Protein AF-A0A2E2MLR8-F1 (afdb_monomer_lite)

Structure (mmCIF, N/CA/C/O backbone):
data_AF-A0A2E2MLR8-F1
#
_entry.id   AF-A0A2E2MLR8-F1
#
loop_
_atom_site.group_PDB
_atom_site.id
_atom_site.type_symbol
_atom_site.label_atom_id
_atom_site.label_alt_id
_atom_site.label_comp_id
_atom_site.label_asym_id
_atom_site.label_entity_id
_atom_site.label_seq_id
_atom_site.pdbx_PDB_ins_code
_atom_site.Cartn_x
_atom_site.Cartn_y
_atom_site.Cartn_z
_atom_site.occupancy
_atom_site.B_iso_or_equiv
_atom_site.auth_seq_id
_atom_site.auth_comp_id
_atom_site.auth_asym_id
_atom_site.auth_atom_id
_atom_site.pdbx_PDB_model_num
ATOM 1 N N . MET A 1 1 ? -44.416 7.244 -8.996 1.00 44.06 1 MET A N 1
ATOM 2 C CA . MET A 1 1 ? -44.043 8.231 -10.038 1.00 44.06 1 MET A CA 1
ATOM 3 C C . MET A 1 1 ? -42.727 8.848 -9.575 1.00 44.06 1 MET A C 1
ATOM 5 O O . MET A 1 1 ? -42.724 9.352 -8.469 1.00 44.06 1 MET A O 1
ATOM 9 N N . THR A 1 2 ? -41.561 8.706 -10.206 1.00 45.75 2 THR A N 1
ATOM 10 C CA . THR A 1 2 ? -41.207 8.781 -11.632 1.00 45.75 2 THR A CA 1
ATOM 11 C C . THR A 1 2 ? -40.044 7.827 -11.972 1.00 45.75 2 THR A C 1
ATOM 13 O O . THR A 1 2 ? -38.975 7.846 -11.369 1.00 45.75 2 THR A O 1
ATOM 16 N N . THR A 1 3 ? -40.255 6.967 -12.966 1.00 54.16 3 THR A N 1
ATOM 17 C CA . THR A 1 3 ? -39.288 6.004 -13.515 1.00 54.16 3 THR A CA 1
ATOM 18 C C . THR A 1 3 ? -38.750 6.517 -14.853 1.00 54.16 3 THR A C 1
ATOM 20 O O . THR A 1 3 ? -39.202 6.069 -15.901 1.00 54.16 3 THR A O 1
ATOM 23 N N . ALA A 1 4 ? -37.810 7.468 -14.836 1.00 53.72 4 ALA A N 1
ATOM 24 C CA . ALA A 1 4 ? -37.282 8.068 -16.074 1.00 53.72 4 ALA A CA 1
ATOM 25 C C . ALA A 1 4 ? -35.773 8.412 -16.045 1.00 53.72 4 ALA A C 1
ATOM 27 O O . ALA A 1 4 ? -35.334 9.302 -16.759 1.00 53.72 4 ALA A O 1
ATOM 28 N N . GLY A 1 5 ? -34.959 7.713 -15.237 1.00 55.19 5 GLY A N 1
ATOM 29 C CA . GLY A 1 5 ? -33.505 7.970 -15.124 1.00 55.19 5 GLY A CA 1
ATOM 30 C C . GLY A 1 5 ? -32.570 6.816 -15.526 1.00 55.19 5 GLY A C 1
ATOM 31 O O . GLY A 1 5 ? -31.359 6.929 -15.384 1.00 55.19 5 GLY A O 1
ATOM 32 N N . ARG A 1 6 ? -33.099 5.675 -15.991 1.00 61.00 6 ARG A N 1
ATOM 33 C CA . ARG A 1 6 ? -32.316 4.442 -16.240 1.00 61.00 6 ARG A CA 1
ATOM 34 C C . ARG A 1 6 ? -31.630 4.291 -17.618 1.00 61.00 6 ARG A C 1
ATOM 36 O O . ARG A 1 6 ? -30.642 3.561 -17.661 1.00 61.00 6 ARG A O 1
ATOM 43 N N . PRO A 1 7 ? -32.097 4.886 -18.738 1.00 60.47 7 PRO A N 1
ATOM 44 C CA . PRO A 1 7 ? -31.490 4.612 -20.046 1.00 60.47 7 PRO A CA 1
ATOM 45 C C . PRO A 1 7 ? -30.215 5.429 -20.299 1.00 60.47 7 PRO A C 1
ATOM 47 O O . PRO A 1 7 ? -29.250 4.891 -20.834 1.00 60.47 7 PRO A O 1
ATOM 50 N N . VAL A 1 8 ? -30.174 6.691 -19.853 1.00 66.69 8 VAL A N 1
ATOM 51 C CA . VAL A 1 8 ? -29.030 7.600 -20.064 1.00 66.69 8 VAL A CA 1
ATOM 52 C C . VAL A 1 8 ? -27.782 7.110 -19.327 1.00 66.69 8 VAL A C 1
ATOM 54 O O . VAL A 1 8 ? -26.695 7.099 -19.896 1.00 66.69 8 VAL A O 1
ATOM 57 N N . THR A 1 9 ? -27.933 6.625 -18.090 1.00 76.44 9 THR A N 1
ATOM 58 C CA . THR A 1 9 ? -26.813 6.080 -17.305 1.00 76.44 9 THR A CA 1
ATOM 59 C C . THR A 1 9 ? -26.251 4.801 -17.917 1.00 76.44 9 THR A C 1
ATOM 61 O O . THR A 1 9 ? -25.038 4.651 -17.994 1.00 76.44 9 THR A O 1
ATOM 64 N N . ARG A 1 10 ? -27.113 3.912 -18.431 1.00 77.88 10 ARG A N 1
ATOM 65 C CA . ARG A 1 10 ? -26.684 2.694 -19.134 1.00 77.88 10 ARG A CA 1
ATOM 66 C C . ARG A 1 10 ? -25.955 3.000 -20.437 1.00 77.88 10 ARG A C 1
ATOM 68 O O . ARG A 1 10 ? -24.922 2.393 -20.690 1.00 77.88 10 ARG A O 1
ATOM 75 N N . PHE A 1 11 ? -26.465 3.931 -21.242 1.00 85.50 11 PHE A N 1
ATOM 76 C CA . PHE A 1 11 ? -25.799 4.355 -22.473 1.00 85.50 11 PHE A CA 1
ATOM 77 C C . PHE A 1 11 ? -24.406 4.930 -22.186 1.00 85.50 11 PHE A C 1
ATOM 79 O O . PHE A 1 11 ? -23.432 4.533 -22.818 1.00 85.50 11 PHE A O 1
ATOM 86 N N . LEU A 1 12 ? -24.299 5.792 -21.172 1.00 86.56 12 LEU A N 1
ATOM 87 C CA . LEU A 1 12 ? -23.031 6.382 -20.762 1.00 86.56 12 LEU A CA 1
ATOM 88 C C . LEU A 1 12 ? -22.033 5.326 -20.248 1.00 86.56 12 LEU A C 1
ATOM 90 O O . LEU A 1 12 ? -20.855 5.386 -20.587 1.00 86.56 12 LEU A O 1
ATOM 94 N N . SER A 1 13 ? -22.493 4.318 -19.494 1.00 84.81 13 SER A N 1
ATOM 95 C CA . SER A 1 13 ? -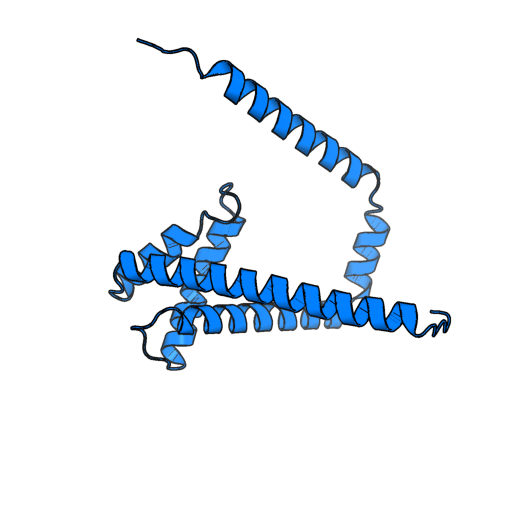21.649 3.185 -19.086 1.00 84.81 13 SER A CA 1
ATOM 96 C C . SER A 1 13 ? -21.096 2.414 -20.285 1.00 84.81 13 SER A C 1
ATOM 98 O O . SER A 1 13 ? -19.900 2.142 -20.329 1.00 84.81 13 SER A O 1
ATOM 100 N N . TRP A 1 14 ? -21.938 2.090 -21.270 1.00 91.75 14 TRP A N 1
ATOM 101 C CA . TRP A 1 14 ? -21.490 1.398 -22.481 1.00 91.75 14 TRP A CA 1
ATOM 102 C C . TRP A 1 14 ? -20.537 2.249 -23.321 1.00 91.75 14 TRP A C 1
ATOM 104 O O . TRP A 1 14 ? -19.571 1.709 -23.853 1.00 91.75 14 TRP A O 1
ATOM 114 N N . LEU A 1 15 ? -20.753 3.566 -23.385 1.00 93.19 15 LEU A N 1
ATOM 115 C CA . LEU A 1 15 ? -19.833 4.494 -24.039 1.00 93.19 15 LEU A CA 1
ATOM 116 C C . LEU A 1 15 ? -18.458 4.500 -23.357 1.00 93.19 15 LEU A C 1
ATOM 118 O O . LEU A 1 15 ? -17.451 4.370 -24.045 1.00 93.19 15 LEU A O 1
ATOM 122 N N . TYR A 1 16 ? -18.397 4.606 -22.025 1.00 90.06 16 TYR A N 1
ATOM 123 C CA . TYR A 1 16 ? -17.126 4.578 -21.290 1.00 90.06 16 TYR A CA 1
ATOM 124 C C . TYR A 1 16 ? -16.405 3.237 -21.407 1.00 90.06 16 TYR A C 1
ATOM 126 O O . TYR A 1 16 ? -15.186 3.218 -21.554 1.00 90.06 16 TYR A O 1
ATOM 134 N N . ILE A 1 17 ? -17.140 2.123 -21.376 1.00 91.88 17 ILE A N 1
ATOM 135 C CA . ILE A 1 17 ? -16.561 0.796 -21.610 1.00 91.88 17 ILE A CA 1
ATOM 136 C C . ILE A 1 17 ? -16.007 0.716 -23.035 1.00 91.88 17 ILE A C 1
ATOM 138 O O . ILE A 1 17 ? -14.866 0.306 -23.214 1.00 91.88 17 ILE A O 1
ATOM 142 N N . GLY A 1 18 ? -16.776 1.153 -24.037 1.00 94.81 18 GLY A N 1
ATOM 143 C CA . GLY A 1 18 ? -16.338 1.177 -25.432 1.00 94.81 18 GLY A CA 1
ATOM 144 C C . GLY A 1 18 ? -15.094 2.040 -25.636 1.00 94.81 18 GLY A C 1
ATOM 145 O O . GLY A 1 18 ? -14.142 1.594 -26.268 1.00 94.81 18 GLY A O 1
ATOM 146 N N . LEU A 1 19 ? -15.060 3.233 -25.035 1.00 95.25 19 LEU A N 1
ATOM 147 C CA . LEU A 1 19 ? -13.895 4.116 -25.050 1.00 95.25 19 LEU A CA 1
ATOM 148 C C . LEU A 1 19 ? -12.684 3.461 -24.375 1.00 95.25 19 LEU A C 1
ATOM 150 O O . LEU A 1 19 ? -11.589 3.501 -24.925 1.00 95.25 19 LEU A O 1
ATOM 154 N N . GLY A 1 20 ? -12.875 2.830 -23.215 1.00 92.56 20 GLY A N 1
ATOM 155 C CA . GLY A 1 20 ? -11.813 2.122 -22.502 1.00 92.56 20 GLY A CA 1
ATOM 156 C C . GLY A 1 20 ? -11.239 0.960 -23.313 1.00 92.56 20 GLY A C 1
ATOM 157 O O . GLY A 1 20 ? -10.024 0.823 -23.405 1.00 92.56 20 GLY A O 1
ATOM 158 N N . VAL A 1 21 ? -12.096 0.163 -23.956 1.00 95.94 21 VAL A N 1
ATOM 159 C CA . VAL A 1 21 ? -11.673 -0.936 -24.838 1.00 95.94 21 VAL A CA 1
ATOM 160 C C . VAL A 1 21 ? -10.952 -0.402 -26.075 1.00 95.94 21 VAL A C 1
ATOM 162 O O . VAL A 1 21 ? -9.919 -0.950 -26.444 1.00 95.94 21 VAL A O 1
ATOM 165 N N . ALA A 1 22 ? -11.446 0.675 -26.690 1.00 96.12 22 ALA A N 1
ATOM 166 C CA . ALA A 1 22 ? -10.803 1.292 -27.849 1.00 96.12 22 ALA A CA 1
ATOM 167 C C . ALA A 1 22 ? -9.412 1.846 -27.505 1.00 96.12 22 ALA A C 1
ATOM 169 O O . ALA A 1 22 ? -8.456 1.587 -28.230 1.00 96.12 22 ALA A O 1
ATOM 170 N N . LEU A 1 23 ? -9.283 2.551 -26.375 1.00 95.06 23 LEU A N 1
ATOM 171 C CA . LEU A 1 23 ? -7.994 3.036 -25.878 1.00 95.06 23 LEU A CA 1
ATOM 172 C C . LEU A 1 23 ? -7.043 1.880 -25.558 1.00 95.06 23 LEU A C 1
ATOM 174 O O . LEU A 1 23 ? -5.881 1.927 -25.947 1.00 95.06 23 LEU A O 1
ATOM 178 N N . LEU A 1 24 ? -7.529 0.829 -24.892 1.00 93.62 24 LEU A N 1
ATOM 179 C CA . LEU A 1 24 ? -6.720 -0.349 -24.583 1.00 93.62 24 LEU A CA 1
ATOM 180 C C . LEU A 1 24 ? -6.226 -1.042 -25.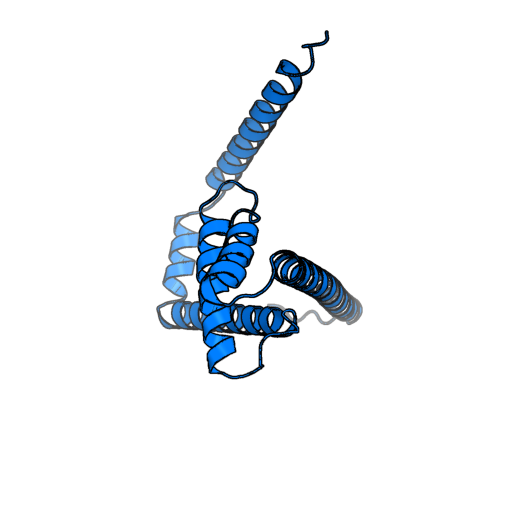859 1.00 93.62 24 LEU A C 1
ATOM 182 O O . LEU A 1 24 ? -5.048 -1.369 -25.947 1.00 93.62 24 LEU A O 1
ATOM 186 N N . ALA A 1 25 ? -7.102 -1.232 -26.849 1.00 95.50 25 ALA A N 1
ATOM 187 C CA . ALA A 1 25 ? -6.744 -1.826 -28.134 1.00 95.50 25 ALA A CA 1
ATOM 188 C C . ALA A 1 25 ? -5.715 -0.976 -28.888 1.00 95.50 25 ALA A C 1
ATOM 190 O O . ALA A 1 25 ? -4.786 -1.526 -29.471 1.00 95.50 25 ALA A O 1
ATOM 191 N N . TRP A 1 26 ? -5.852 0.352 -28.836 1.00 96.19 26 TRP A N 1
ATOM 192 C CA . TRP A 1 26 ? -4.888 1.264 -29.440 1.00 96.19 26 TRP A CA 1
ATOM 193 C C . TRP A 1 26 ? -3.509 1.165 -28.778 1.00 96.19 26 TRP A C 1
ATOM 195 O O . TRP A 1 26 ? -2.522 0.989 -29.482 1.00 96.19 26 TRP A O 1
ATOM 205 N N . VAL A 1 27 ? -3.433 1.185 -27.442 1.00 93.31 27 VAL A N 1
ATOM 206 C CA . VAL A 1 27 ? -2.154 1.017 -26.728 1.00 93.31 27 VAL A CA 1
ATOM 207 C C . VAL A 1 27 ? -1.536 -0.348 -27.030 1.00 93.31 27 VAL A C 1
ATOM 209 O O . VAL A 1 27 ? -0.352 -0.429 -27.322 1.00 93.31 27 VAL A O 1
ATOM 212 N N . VAL A 1 28 ? -2.332 -1.419 -27.000 1.00 93.25 28 VAL A N 1
ATOM 213 C CA . VAL A 1 28 ? -1.865 -2.782 -27.301 1.00 93.25 28 VAL A CA 1
ATOM 214 C C . VAL A 1 28 ? -1.326 -2.899 -28.726 1.00 93.25 28 VAL A C 1
ATOM 216 O O . VAL A 1 28 ? -0.353 -3.612 -28.933 1.00 93.25 28 VAL A O 1
ATOM 219 N N . ALA A 1 29 ? -1.922 -2.204 -29.696 1.00 93.38 29 ALA A N 1
ATOM 220 C CA . ALA A 1 29 ? -1.451 -2.218 -31.078 1.00 93.38 29 ALA A CA 1
ATOM 221 C C . ALA A 1 29 ? -0.099 -1.505 -31.271 1.00 93.38 29 ALA A C 1
ATOM 223 O O . ALA A 1 29 ? 0.622 -1.841 -32.205 1.00 93.38 29 ALA A O 1
ATOM 224 N N . GLU A 1 30 ? 0.240 -0.550 -30.400 1.00 93.25 30 GLU A N 1
ATOM 225 C CA . GLU A 1 30 ? 1.495 0.212 -30.462 1.00 93.25 30 GLU A CA 1
ATOM 226 C C . GLU A 1 30 ? 2.643 -0.466 -29.689 1.00 93.25 30 GLU A C 1
ATOM 228 O O . GLU A 1 30 ? 3.817 -0.175 -29.910 1.00 93.25 30 GLU A O 1
ATOM 233 N N . VAL A 1 31 ? 2.321 -1.363 -28.751 1.00 92.25 31 VAL A N 1
ATOM 234 C CA . VAL A 1 31 ? 3.317 -2.019 -27.897 1.00 92.25 31 VAL A CA 1
ATOM 235 C C . VAL A 1 31 ? 4.032 -3.136 -28.658 1.00 92.25 31 VAL A C 1
ATOM 237 O O . VAL A 1 31 ? 3.421 -4.113 -29.086 1.00 92.25 31 VAL A O 1
ATOM 240 N N . ASP A 1 32 ? 5.359 -3.036 -28.731 1.00 93.38 32 ASP A N 1
ATOM 241 C CA . ASP A 1 32 ? 6.222 -4.142 -29.142 1.00 93.38 32 ASP A CA 1
ATOM 242 C C . ASP A 1 32 ? 6.325 -5.173 -28.003 1.00 93.38 32 ASP A C 1
ATOM 244 O O . ASP A 1 32 ? 7.067 -5.010 -27.025 1.00 93.38 32 ASP A O 1
ATOM 248 N N . PHE A 1 33 ? 5.532 -6.238 -28.117 1.00 91.56 33 PHE A N 1
ATOM 249 C CA . PHE A 1 33 ? 5.506 -7.324 -27.140 1.00 91.56 33 PHE A CA 1
ATOM 250 C C . PHE A 1 33 ? 6.807 -8.124 -27.098 1.00 91.56 33 PHE A C 1
ATOM 252 O O . PHE A 1 33 ? 7.159 -8.629 -26.028 1.00 91.56 33 PHE A O 1
ATOM 259 N N . ASP A 1 34 ? 7.529 -8.221 -28.214 1.00 93.44 34 ASP A N 1
ATOM 260 C CA . ASP A 1 34 ? 8.782 -8.965 -28.284 1.00 93.44 34 ASP A CA 1
ATOM 261 C C . ASP A 1 34 ? 9.873 -8.217 -27.516 1.00 93.44 34 ASP A C 1
ATOM 263 O O . ASP A 1 34 ? 10.560 -8.804 -26.675 1.00 93.44 34 ASP A O 1
ATOM 267 N N . ALA A 1 35 ? 9.968 -6.899 -27.710 1.00 93.25 35 ALA A N 1
ATOM 268 C CA . ALA A 1 35 ? 10.863 -6.043 -26.939 1.00 93.25 35 ALA A CA 1
ATOM 269 C C . ALA A 1 35 ? 10.512 -6.043 -25.440 1.00 93.25 35 ALA A C 1
ATOM 271 O O . ALA A 1 35 ? 11.403 -6.144 -24.591 1.00 93.25 35 ALA A O 1
ATOM 272 N N . ALA A 1 36 ? 9.221 -5.980 -25.094 1.00 90.56 36 ALA A N 1
ATOM 273 C CA . ALA A 1 36 ? 8.770 -6.024 -23.704 1.00 90.56 36 ALA A CA 1
ATOM 274 C C . ALA A 1 36 ? 9.120 -7.359 -23.024 1.00 90.56 36 ALA A C 1
ATOM 276 O O . ALA A 1 36 ? 9.644 -7.376 -21.907 1.00 90.56 36 ALA A O 1
ATOM 277 N N . LEU A 1 37 ? 8.875 -8.485 -23.702 1.00 91.38 37 LEU A N 1
ATOM 278 C CA . LEU A 1 37 ? 9.213 -9.809 -23.188 1.00 91.38 37 LEU A CA 1
ATOM 279 C C . LEU A 1 37 ? 10.730 -9.982 -23.062 1.00 91.38 37 LEU A C 1
ATOM 281 O O . LEU A 1 37 ? 11.202 -10.472 -22.035 1.00 91.38 37 LEU A O 1
ATOM 285 N N . ALA A 1 38 ? 11.497 -9.534 -24.057 1.00 93.44 38 ALA A N 1
ATOM 286 C CA . ALA A 1 38 ? 12.954 -9.555 -24.011 1.00 93.44 38 ALA A CA 1
ATOM 287 C C . ALA A 1 38 ? 13.500 -8.732 -22.834 1.00 93.44 38 ALA A C 1
ATOM 289 O O . ALA A 1 38 ? 14.425 -9.184 -22.163 1.00 93.44 38 ALA A O 1
ATOM 290 N N . ALA A 1 39 ? 12.905 -7.576 -22.520 1.00 90.06 39 ALA A N 1
ATOM 291 C CA . ALA A 1 39 ? 13.286 -6.770 -21.360 1.00 90.06 39 ALA A CA 1
ATOM 292 C C . ALA A 1 39 ? 13.003 -7.487 -20.026 1.00 90.06 39 ALA A C 1
ATOM 294 O O . ALA A 1 39 ? 13.859 -7.504 -19.137 1.00 90.06 39 ALA A O 1
ATOM 295 N N . VAL A 1 40 ? 11.836 -8.131 -19.895 1.00 88.19 40 VAL A N 1
ATOM 296 C CA . VAL A 1 40 ? 11.478 -8.914 -18.697 1.00 88.19 40 VAL A CA 1
ATOM 297 C C . VAL A 1 40 ? 12.413 -10.111 -18.520 1.00 88.19 40 VAL A C 1
ATOM 299 O O . VAL A 1 40 ? 12.892 -10.364 -17.416 1.00 88.19 40 VAL A O 1
ATOM 302 N N . LEU A 1 41 ? 12.708 -10.838 -19.597 1.00 90.50 41 LEU A N 1
ATOM 303 C CA . LEU A 1 41 ? 13.636 -11.969 -19.557 1.00 90.50 41 LEU A CA 1
ATOM 304 C C . LEU A 1 41 ? 15.085 -11.509 -19.333 1.00 90.50 41 LEU A C 1
ATOM 306 O O . LEU A 1 41 ? 15.841 -12.189 -18.640 1.00 90.50 41 LEU A O 1
ATOM 310 N N . GLY A 1 42 ? 15.454 -10.335 -19.853 1.00 92.81 42 GLY A N 1
ATOM 311 C CA . GLY A 1 42 ? 16.771 -9.717 -19.706 1.00 92.81 42 GLY A CA 1
ATOM 312 C C . GLY A 1 42 ? 17.105 -9.288 -18.274 1.00 92.81 42 GLY A C 1
ATOM 313 O O . GLY A 1 42 ? 18.271 -9.325 -17.891 1.00 92.81 42 GLY A O 1
ATOM 314 N N . MET A 1 43 ? 16.102 -8.971 -17.443 1.00 89.94 43 MET A N 1
ATOM 315 C CA . MET A 1 43 ? 16.293 -8.778 -15.993 1.00 89.94 43 MET A CA 1
ATOM 316 C C . MET A 1 43 ? 16.840 -10.033 -15.292 1.00 89.94 43 MET A C 1
ATOM 318 O O . MET A 1 43 ? 17.466 -9.937 -14.230 1.00 89.94 43 MET A O 1
ATOM 322 N N . GLY A 1 44 ? 16.580 -11.212 -15.865 1.00 92.50 44 GLY A N 1
ATOM 323 C CA . GLY A 1 44 ? 16.940 -12.500 -15.298 1.00 92.50 44 GLY A CA 1
ATOM 324 C C . GLY A 1 44 ? 16.280 -12.780 -13.943 1.00 92.50 44 GLY A C 1
ATOM 325 O O . GLY A 1 44 ? 15.483 -12.010 -13.403 1.00 92.50 44 GLY A O 1
ATOM 326 N N . TRP A 1 45 ? 16.652 -13.914 -13.351 1.00 92.25 45 TRP A N 1
ATOM 327 C CA . TRP A 1 45 ? 16.158 -14.324 -12.032 1.00 92.25 45 TRP A CA 1
ATOM 328 C C . TRP A 1 45 ? 16.497 -13.304 -10.931 1.00 92.25 45 TRP A C 1
ATOM 330 O O . TRP A 1 45 ? 15.681 -13.066 -10.045 1.00 92.25 45 TRP A O 1
ATOM 340 N N . GLN A 1 46 ? 17.677 -12.677 -10.990 1.00 94.31 46 GLN A N 1
ATOM 341 C CA . GLN A 1 46 ? 18.125 -11.728 -9.967 1.00 94.31 46 GLN A CA 1
ATOM 342 C C . GLN A 1 46 ? 17.288 -10.446 -9.965 1.00 94.31 46 GLN A C 1
ATOM 344 O O . GLN A 1 46 ? 16.876 -10.001 -8.894 1.00 94.31 46 GLN A O 1
ATOM 349 N N . GLY A 1 47 ? 16.996 -9.879 -11.142 1.00 92.94 47 GLY A N 1
ATOM 350 C CA . GLY A 1 47 ? 16.128 -8.708 -11.259 1.00 92.94 47 GLY A CA 1
ATOM 351 C C . GLY A 1 47 ? 14.705 -9.011 -10.793 1.00 92.94 47 GLY A C 1
ATOM 352 O O . GLY A 1 47 ? 14.136 -8.241 -10.019 1.00 92.94 47 GLY A O 1
ATOM 353 N N . LEU A 1 48 ? 14.169 -10.180 -11.162 1.00 91.94 48 LEU A N 1
ATOM 354 C CA . LEU A 1 48 ? 12.853 -10.624 -10.699 1.00 91.94 48 LEU A CA 1
ATOM 355 C C . LEU A 1 48 ? 12.808 -10.808 -9.173 1.00 91.94 48 LEU A C 1
ATOM 357 O O . LEU A 1 48 ? 11.877 -10.337 -8.520 1.00 91.94 48 LEU A O 1
ATOM 361 N N . ALA A 1 49 ? 13.824 -11.451 -8.589 1.00 94.56 49 ALA A N 1
ATOM 362 C CA . ALA A 1 49 ? 13.929 -11.647 -7.146 1.00 94.56 49 ALA A CA 1
ATOM 363 C C . ALA A 1 49 ? 14.059 -10.313 -6.394 1.00 94.56 49 ALA A C 1
ATOM 365 O O . ALA A 1 49 ? 13.416 -10.130 -5.361 1.00 94.56 49 ALA A O 1
ATOM 366 N N . ALA A 1 50 ? 14.839 -9.366 -6.923 1.00 95.31 50 ALA A N 1
ATOM 367 C CA . ALA A 1 50 ? 14.981 -8.031 -6.351 1.00 95.31 50 ALA A CA 1
ATOM 368 C C . ALA A 1 50 ? 13.661 -7.248 -6.400 1.00 95.31 50 ALA A C 1
ATOM 370 O O . ALA A 1 50 ? 13.238 -6.702 -5.382 1.00 95.31 50 ALA A O 1
ATOM 371 N N . ALA A 1 51 ? 12.970 -7.244 -7.545 1.00 93.75 51 ALA A N 1
ATOM 372 C CA . ALA A 1 51 ? 11.666 -6.600 -7.690 1.00 93.75 51 ALA A CA 1
ATOM 373 C C . ALA A 1 51 ? 10.633 -7.201 -6.725 1.00 93.75 51 ALA A C 1
ATOM 375 O O . ALA A 1 51 ? 9.932 -6.469 -6.024 1.00 93.75 51 ALA A O 1
ATOM 376 N N . PHE A 1 52 ? 10.592 -8.533 -6.627 1.00 94.56 52 PHE A N 1
ATOM 377 C CA . PHE A 1 52 ? 9.731 -9.233 -5.680 1.00 94.56 52 PHE A CA 1
ATOM 378 C C . PHE A 1 52 ? 10.057 -8.863 -4.229 1.00 94.56 52 PHE A C 1
ATOM 380 O O . PHE A 1 52 ? 9.149 -8.556 -3.459 1.00 94.56 52 PHE A O 1
ATOM 387 N N . ALA A 1 53 ? 11.338 -8.841 -3.852 1.00 96.06 53 ALA A N 1
ATOM 388 C CA . ALA A 1 53 ? 11.767 -8.485 -2.504 1.00 96.06 53 ALA A CA 1
ATOM 389 C C . ALA A 1 53 ? 11.397 -7.038 -2.143 1.00 96.06 53 ALA A C 1
ATOM 391 O O . ALA A 1 53 ? 10.878 -6.798 -1.054 1.00 96.06 53 ALA A O 1
ATOM 392 N N . ILE A 1 54 ? 11.603 -6.088 -3.062 1.00 96.44 54 ILE A N 1
ATOM 393 C CA . ILE A 1 54 ? 11.219 -4.682 -2.878 1.00 96.44 54 ILE A CA 1
ATOM 394 C C . ILE A 1 54 ? 9.704 -4.565 -2.708 1.00 96.44 54 ILE A C 1
ATOM 396 O O . ILE A 1 54 ? 9.243 -3.907 -1.776 1.00 96.44 54 ILE A O 1
ATOM 400 N N . TYR A 1 55 ? 8.925 -5.233 -3.563 1.00 94.44 55 TYR A N 1
ATOM 401 C CA . TYR A 1 55 ? 7.467 -5.201 -3.481 1.00 94.44 55 TYR A CA 1
ATOM 402 C C . TYR A 1 55 ? 6.958 -5.823 -2.176 1.00 94.44 55 TYR A C 1
ATOM 404 O O . TYR A 1 55 ? 6.099 -5.253 -1.505 1.00 94.44 55 TYR A O 1
ATOM 412 N N . LEU A 1 56 ? 7.528 -6.960 -1.768 1.00 94.12 56 LEU A N 1
ATOM 413 C CA . LEU A 1 56 ? 7.187 -7.629 -0.516 1.00 94.12 56 LEU A CA 1
ATOM 414 C C . LEU A 1 56 ? 7.525 -6.753 0.698 1.00 94.12 56 LEU A C 1
ATOM 416 O O . LEU A 1 56 ? 6.716 -6.649 1.621 1.00 94.12 56 LEU A O 1
ATOM 420 N N . ALA A 1 57 ? 8.689 -6.099 0.690 1.00 95.56 57 ALA A N 1
ATOM 421 C CA . ALA A 1 57 ? 9.098 -5.177 1.742 1.00 95.56 57 ALA A CA 1
ATOM 422 C C . ALA A 1 57 ? 8.167 -3.959 1.813 1.00 95.56 57 ALA A C 1
ATOM 424 O O . ALA A 1 57 ? 7.678 -3.633 2.894 1.00 95.56 57 ALA A O 1
ATOM 425 N N . ALA A 1 58 ? 7.862 -3.335 0.672 1.00 94.00 58 ALA A N 1
ATOM 426 C CA . ALA A 1 58 ? 6.929 -2.214 0.592 1.00 94.00 58 ALA A CA 1
ATOM 427 C C . ALA A 1 58 ? 5.539 -2.605 1.114 1.00 94.00 58 ALA A C 1
ATOM 429 O O . ALA A 1 58 ? 4.966 -1.901 1.944 1.00 94.00 58 ALA A O 1
ATOM 430 N N . PHE A 1 59 ? 5.033 -3.772 0.706 1.00 94.00 59 PHE A N 1
ATOM 431 C CA . PHE A 1 59 ? 3.758 -4.301 1.178 1.00 94.00 59 PHE A CA 1
ATOM 432 C C . PHE A 1 59 ? 3.759 -4.556 2.692 1.00 94.00 59 PHE A C 1
ATOM 434 O O . PHE A 1 59 ? 2.785 -4.263 3.389 1.00 94.00 59 PHE A O 1
ATOM 441 N N . TYR A 1 60 ? 4.852 -5.100 3.229 1.00 93.56 60 TYR A N 1
ATOM 442 C CA . TYR A 1 60 ? 4.980 -5.333 4.663 1.00 93.56 60 TYR A CA 1
ATOM 443 C C . TYR A 1 60 ? 5.013 -4.019 5.454 1.00 93.56 60 TYR A C 1
ATOM 445 O O . TYR A 1 60 ? 4.300 -3.896 6.449 1.00 93.56 60 TYR A O 1
ATOM 453 N N . ILE A 1 61 ? 5.768 -3.018 4.988 1.00 93.38 61 ILE A N 1
ATOM 454 C CA . ILE A 1 61 ? 5.813 -1.675 5.588 1.00 93.38 61 IL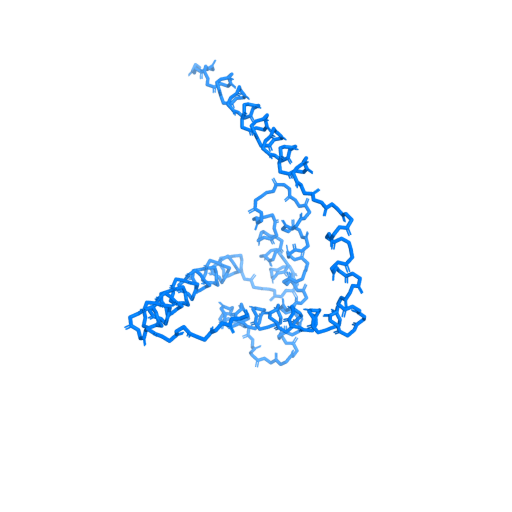E A CA 1
ATOM 455 C C . ILE A 1 61 ? 4.424 -1.035 5.578 1.00 93.38 61 ILE A C 1
ATOM 457 O O . ILE A 1 61 ? 3.970 -0.542 6.607 1.00 93.38 61 ILE A O 1
ATOM 461 N N . ASP A 1 62 ? 3.713 -1.092 4.455 1.00 92.06 62 ASP A N 1
ATOM 462 C CA . ASP A 1 62 ? 2.349 -0.573 4.349 1.00 92.06 62 ASP A CA 1
ATOM 463 C C . ASP A 1 62 ? 1.386 -1.291 5.314 1.00 92.06 62 ASP A C 1
ATOM 465 O O . ASP A 1 62 ? 0.556 -0.672 5.985 1.00 92.06 62 ASP A O 1
ATOM 469 N N . SER A 1 63 ? 1.553 -2.604 5.492 1.00 93.31 63 SER A N 1
ATOM 470 C CA . SER A 1 63 ? 0.807 -3.342 6.508 1.00 93.31 63 SER A CA 1
ATOM 471 C C . SER A 1 63 ? 1.140 -2.919 7.939 1.00 93.31 63 SER A C 1
ATOM 473 O O . SER A 1 63 ? 0.242 -2.928 8.784 1.00 93.31 63 SER A O 1
ATOM 475 N N . LEU A 1 64 ? 2.393 -2.580 8.240 1.00 93.19 64 LEU A N 1
ATOM 476 C CA . LEU A 1 64 ? 2.773 -2.047 9.549 1.00 93.19 64 LEU A CA 1
ATOM 477 C C . LEU A 1 64 ? 2.169 -0.659 9.768 1.00 93.19 64 LEU A C 1
ATOM 479 O O . LEU A 1 64 ? 1.614 -0.405 10.834 1.00 93.19 64 LEU A O 1
ATOM 483 N N . SER A 1 65 ? 2.194 0.201 8.751 1.00 92.38 65 SER A N 1
ATOM 484 C CA . SER A 1 65 ? 1.533 1.509 8.779 1.00 92.38 65 SER A CA 1
AT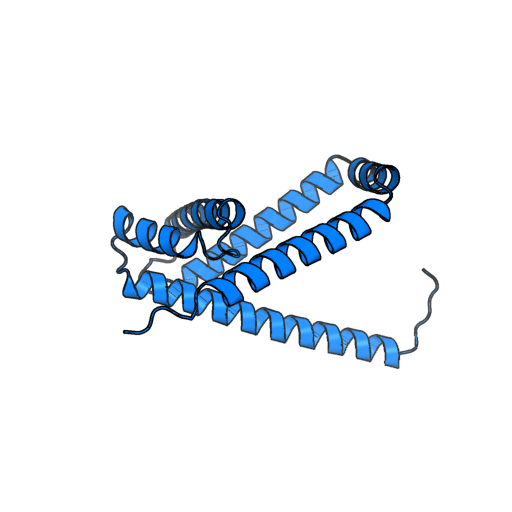OM 485 C C . SER A 1 65 ? 0.040 1.374 9.076 1.00 92.38 65 SER A C 1
ATOM 487 O O . SER A 1 65 ? -0.497 2.096 9.917 1.00 92.38 65 SER A O 1
ATOM 489 N N . TRP A 1 66 ? -0.639 0.399 8.463 1.00 93.38 66 TRP A N 1
ATOM 490 C CA . TRP A 1 66 ? -2.036 0.120 8.791 1.00 93.38 66 TRP A CA 1
ATOM 491 C C . TRP A 1 66 ? -2.213 -0.457 10.202 1.00 93.38 66 TRP A C 1
ATOM 493 O O . TRP A 1 66 ? -3.157 -0.072 10.886 1.00 93.38 66 TRP A O 1
ATOM 503 N N . HIS A 1 67 ? -1.310 -1.321 10.680 1.00 93.94 67 HIS A N 1
ATOM 504 C CA . HIS A 1 67 ? -1.348 -1.820 12.061 1.00 93.94 67 HIS A CA 1
ATOM 505 C C . HIS A 1 67 ? -1.294 -0.665 13.074 1.00 93.94 67 HIS A C 1
ATOM 507 O O . HIS A 1 67 ? -2.101 -0.636 13.999 1.00 93.94 67 HIS A O 1
ATOM 513 N N . LEU A 1 68 ? -0.429 0.328 12.846 1.00 91.44 68 LEU A N 1
ATOM 514 C CA . LEU A 1 68 ? -0.346 1.542 13.668 1.00 91.44 68 LEU A CA 1
ATOM 515 C C . LEU A 1 68 ? -1.645 2.367 13.646 1.00 91.44 68 LEU A C 1
ATOM 517 O O . LEU A 1 68 ? -1.982 3.011 14.636 1.00 91.44 68 LEU A O 1
ATOM 521 N N . ALA A 1 69 ? -2.400 2.325 12.546 1.00 90.88 69 ALA A N 1
ATOM 522 C CA . ALA A 1 69 ? -3.701 2.985 12.440 1.00 90.88 69 ALA A CA 1
ATOM 523 C C . ALA A 1 69 ? -4.820 2.264 13.224 1.00 90.88 69 ALA A C 1
ATOM 525 O O . ALA A 1 69 ? -5.888 2.843 13.437 1.00 90.88 69 ALA A O 1
ATOM 526 N N . ILE A 1 70 ? -4.612 1.013 13.660 1.00 89.31 70 ILE A N 1
ATOM 527 C CA . ILE A 1 70 ? -5.575 0.252 14.470 1.00 89.31 70 ILE A CA 1
ATOM 528 C C . ILE A 1 70 ? -5.235 0.421 15.957 1.00 89.31 70 ILE A C 1
ATOM 530 O O . ILE A 1 70 ? -4.562 -0.404 16.569 1.00 89.31 70 ILE A O 1
ATOM 534 N N . LEU A 1 71 ? -5.747 1.499 16.551 1.00 82.81 71 LEU A N 1
ATOM 535 C CA . LEU A 1 71 ? -5.327 1.994 17.868 1.00 82.81 71 LEU A CA 1
ATOM 536 C C . LEU A 1 71 ? -5.493 1.014 19.045 1.00 82.81 71 LEU A C 1
ATOM 538 O O . LEU A 1 71 ? -4.795 1.163 20.045 1.00 82.81 71 LEU A O 1
ATOM 542 N N . ARG A 1 72 ? -6.413 0.041 18.981 1.00 82.00 72 ARG A N 1
ATOM 543 C CA . ARG A 1 72 ? -6.631 -0.921 20.083 1.00 82.00 72 ARG A CA 1
ATOM 544 C C . ARG A 1 72 ? -5.893 -2.246 19.929 1.00 82.00 72 ARG A C 1
ATOM 546 O O . ARG A 1 72 ? -6.024 -3.099 20.807 1.00 82.00 72 ARG A O 1
ATOM 553 N N . LEU A 1 73 ? -5.154 -2.453 18.840 1.00 86.00 73 LEU A N 1
ATOM 554 C CA . LEU A 1 73 ? -4.345 -3.658 18.691 1.00 86.00 73 LEU A CA 1
ATOM 555 C C . LEU A 1 73 ? -2.972 -3.469 19.349 1.00 86.00 73 LEU A C 1
ATOM 557 O O . LEU A 1 73 ? -2.362 -2.410 19.208 1.00 86.00 73 LEU A O 1
ATOM 561 N N . PRO A 1 74 ? -2.459 -4.476 20.076 1.00 88.50 74 PRO A N 1
ATOM 562 C CA . PRO A 1 74 ? -1.141 -4.363 20.668 1.00 88.50 74 PRO A CA 1
ATOM 563 C C . PRO A 1 74 ? -0.064 -4.471 19.588 1.00 88.50 74 PRO A C 1
ATOM 565 O O . PRO A 1 74 ? -0.071 -5.400 18.781 1.00 88.50 74 PRO A O 1
ATOM 568 N N . LEU A 1 75 ? 0.909 -3.560 19.631 1.00 89.12 75 LEU A N 1
ATOM 569 C CA . LEU A 1 75 ? 2.017 -3.472 18.677 1.00 89.12 75 LEU A CA 1
ATOM 570 C C . LEU A 1 75 ? 3.079 -4.550 18.931 1.00 89.12 75 LEU A C 1
ATOM 572 O O . LEU A 1 75 ? 4.205 -4.268 19.330 1.00 89.12 75 LEU A O 1
ATOM 576 N N . THR A 1 76 ? 2.711 -5.813 18.724 1.00 92.62 76 THR A N 1
ATOM 577 C CA . THR A 1 76 ? 3.623 -6.957 18.841 1.00 92.62 76 THR A CA 1
ATOM 578 C C . THR A 1 76 ? 3.871 -7.607 17.480 1.00 92.62 76 THR A C 1
ATOM 580 O O . THR A 1 76 ? 3.001 -7.545 16.606 1.00 92.62 76 THR A O 1
ATOM 583 N N . PRO A 1 77 ? 5.009 -8.306 17.287 1.00 89.75 77 PRO A N 1
ATOM 584 C CA . PRO A 1 77 ? 5.302 -9.005 16.031 1.00 89.75 77 PRO A CA 1
ATOM 585 C C . PRO A 1 77 ? 4.201 -9.989 15.616 1.00 89.75 77 PRO A C 1
ATOM 587 O O . PRO A 1 77 ? 3.870 -10.111 14.437 1.00 89.75 77 PRO A O 1
ATOM 590 N N . ARG A 1 78 ? 3.571 -10.648 16.599 1.00 92.25 78 ARG A N 1
ATOM 591 C CA . ARG A 1 78 ? 2.443 -11.557 16.369 1.00 92.25 78 ARG A CA 1
ATOM 592 C C . ARG A 1 78 ? 1.246 -10.835 15.750 1.00 92.25 78 ARG A C 1
ATOM 594 O O . ARG A 1 78 ? 0.643 -11.362 14.819 1.00 92.25 78 ARG A O 1
ATOM 601 N N . TRP A 1 79 ? 0.898 -9.652 16.252 1.00 91.50 79 TRP A N 1
ATOM 602 C CA . TRP A 1 79 ? -0.210 -8.869 15.707 1.00 91.50 79 TRP A CA 1
ATOM 603 C C . TRP A 1 79 ? 0.127 -8.238 14.364 1.00 91.50 79 TRP A C 1
ATOM 605 O O . TRP A 1 79 ? -0.715 -8.281 13.474 1.00 91.50 79 TRP A O 1
ATOM 615 N N . SER A 1 80 ? 1.366 -7.784 14.160 1.00 91.62 80 SER A N 1
ATOM 616 C CA . SER A 1 80 ? 1.828 -7.339 12.840 1.00 91.62 80 SER A CA 1
ATOM 617 C C . SER A 1 80 ? 1.658 -8.433 11.784 1.00 91.62 80 SER A C 1
ATOM 619 O O . SER A 1 80 ? 1.141 -8.165 10.703 1.00 91.62 80 SER A O 1
ATOM 621 N N . TYR A 1 81 ? 1.990 -9.686 12.114 1.00 92.19 81 TYR A N 1
ATOM 622 C CA . TYR A 1 81 ? 1.768 -10.822 11.217 1.00 92.19 81 TYR A CA 1
ATOM 623 C C . TYR A 1 81 ? 0.277 -11.097 10.945 1.00 92.19 81 TYR A C 1
ATOM 625 O O . TYR A 1 81 ? -0.111 -11.367 9.808 1.00 92.19 81 TYR A O 1
ATOM 633 N N . ILE A 1 82 ? -0.585 -11.007 11.964 1.00 92.06 82 ILE A N 1
ATOM 634 C CA . ILE A 1 82 ? -2.041 -11.166 11.803 1.00 92.06 82 ILE A CA 1
ATOM 635 C C . ILE A 1 82 ? -2.615 -10.071 10.893 1.00 92.06 82 ILE A C 1
ATOM 637 O O . ILE A 1 82 ? -3.356 -10.380 9.959 1.00 92.06 82 ILE A O 1
ATOM 641 N N . VAL A 1 83 ? -2.255 -8.809 11.134 1.00 92.75 83 VAL A N 1
ATOM 642 C CA . VAL A 1 83 ? -2.704 -7.663 10.331 1.00 92.75 83 VAL A CA 1
ATOM 643 C C . VAL A 1 83 ? -2.218 -7.793 8.888 1.00 92.75 83 VAL A C 1
ATOM 645 O O . VAL A 1 83 ? -3.010 -7.608 7.965 1.00 92.75 83 VAL A O 1
ATOM 648 N N . TRP A 1 84 ? -0.970 -8.219 8.685 1.00 94.56 84 TRP A N 1
ATOM 649 C CA . TRP A 1 84 ? -0.414 -8.501 7.360 1.00 94.56 84 TRP A CA 1
ATOM 650 C C . TRP A 1 84 ? -1.203 -9.567 6.599 1.00 94.56 84 TRP A C 1
ATOM 652 O O . TRP A 1 84 ? -1.554 -9.360 5.437 1.00 94.56 84 TRP A O 1
ATOM 662 N N . ARG A 1 85 ? -1.598 -10.662 7.259 1.00 94.44 85 ARG A N 1
ATOM 663 C CA . ARG A 1 85 ? -2.457 -11.691 6.647 1.00 94.44 85 ARG A CA 1
ATOM 664 C C . ARG A 1 85 ? -3.832 -11.153 6.261 1.00 94.44 85 ARG A C 1
ATOM 666 O O . ARG A 1 85 ? -4.325 -11.461 5.179 1.00 94.44 85 ARG A O 1
ATOM 673 N N . ILE A 1 86 ? -4.454 -10.348 7.123 1.00 93.25 86 ILE A N 1
ATOM 674 C CA . ILE A 1 86 ? -5.750 -9.721 6.819 1.00 93.25 86 ILE A CA 1
ATOM 675 C C . ILE A 1 86 ? -5.608 -8.778 5.622 1.00 93.25 86 ILE A C 1
ATOM 677 O O . ILE A 1 86 ? -6.468 -8.777 4.738 1.00 93.25 86 ILE A O 1
ATOM 681 N N . ARG A 1 87 ? -4.516 -8.006 5.562 1.00 92.50 87 ARG A N 1
ATOM 682 C CA . ARG A 1 87 ? -4.238 -7.108 4.440 1.00 92.50 87 ARG A CA 1
ATOM 683 C C . ARG A 1 87 ? -4.029 -7.883 3.144 1.00 92.50 87 ARG A C 1
ATOM 685 O O . ARG A 1 87 ? -4.619 -7.493 2.148 1.00 92.50 87 ARG A O 1
ATOM 692 N N . MET A 1 88 ? -3.301 -9.001 3.172 1.00 94.06 88 MET A N 1
ATOM 693 C CA . MET A 1 88 ? -3.125 -9.882 2.009 1.00 94.06 88 MET A CA 1
ATOM 694 C C . MET A 1 88 ? -4.456 -10.389 1.454 1.00 94.06 88 MET A C 1
ATOM 696 O O . MET A 1 88 ? -4.700 -10.274 0.256 1.00 94.06 88 MET A O 1
ATOM 700 N N . VAL A 1 89 ? -5.349 -10.884 2.318 1.00 93.69 89 VAL A N 1
ATOM 701 C CA . VAL A 1 89 ? -6.686 -11.325 1.885 1.00 93.69 89 VAL A CA 1
ATOM 702 C C . VAL A 1 89 ? -7.474 -10.154 1.304 1.00 93.69 89 VAL A C 1
ATOM 704 O O . VAL A 1 89 ? -8.048 -10.270 0.227 1.00 93.69 89 VAL A O 1
ATOM 707 N N . GLY A 1 90 ? -7.483 -9.012 1.991 1.00 92.25 90 GLY A N 1
ATOM 708 C CA . GLY A 1 90 ? -8.189 -7.828 1.520 1.00 92.25 90 GLY A CA 1
ATOM 709 C C . GLY A 1 90 ? -7.676 -7.319 0.172 1.00 92.25 90 GLY A C 1
ATOM 710 O O . GLY A 1 90 ? -8.483 -7.014 -0.697 1.00 92.25 90 GLY A O 1
ATOM 711 N N . GLU A 1 91 ? -6.360 -7.258 -0.038 1.00 92.62 91 GLU A N 1
ATOM 712 C CA . GLU A 1 91 ? -5.814 -6.833 -1.330 1.00 92.62 91 GLU A CA 1
ATOM 713 C C . GLU A 1 91 ? -6.104 -7.841 -2.448 1.00 92.62 91 GLU A C 1
ATOM 715 O O . GLU A 1 91 ? -6.432 -7.424 -3.553 1.00 92.62 91 GLU A O 1
ATOM 720 N N . ALA A 1 92 ? -6.124 -9.148 -2.165 1.00 92.81 92 ALA A N 1
ATOM 721 C CA . ALA A 1 92 ? -6.566 -10.133 -3.154 1.00 92.81 92 ALA A CA 1
ATOM 722 C C . ALA A 1 92 ? -8.001 -9.848 -3.640 1.00 92.81 92 ALA A C 1
ATOM 724 O O . ALA A 1 92 ? -8.275 -9.887 -4.839 1.00 92.81 92 ALA A O 1
ATOM 725 N N . PHE A 1 93 ? -8.912 -9.478 -2.733 1.00 92.62 93 PHE A N 1
ATOM 726 C CA . PHE A 1 93 ? -10.260 -9.045 -3.115 1.00 92.62 93 PHE A CA 1
ATOM 727 C C . PHE A 1 93 ? -10.270 -7.708 -3.868 1.00 92.62 93 PHE A C 1
ATOM 729 O O . PHE A 1 93 ? -11.075 -7.556 -4.784 1.00 92.62 93 PHE A O 1
ATOM 736 N N . ASN A 1 94 ? -9.383 -6.765 -3.536 1.00 91.19 94 ASN A N 1
ATOM 737 C CA . ASN A 1 94 ? -9.240 -5.514 -4.291 1.00 91.19 94 ASN A CA 1
ATOM 738 C C . ASN A 1 94 ? -8.799 -5.738 -5.736 1.00 91.19 94 ASN A C 1
ATOM 740 O O . ASN A 1 94 ? -9.243 -5.003 -6.614 1.00 91.19 94 ASN A O 1
ATOM 744 N N . THR A 1 95 ? -7.952 -6.737 -5.978 1.00 89.25 95 THR A N 1
ATOM 745 C CA . THR A 1 95 ? -7.479 -7.080 -7.322 1.00 89.25 95 THR A CA 1
ATOM 746 C C . THR A 1 95 ? -8.523 -7.857 -8.121 1.00 89.25 95 THR A C 1
ATOM 748 O O . THR A 1 95 ? -8.667 -7.629 -9.318 1.00 89.25 95 THR A O 1
ATOM 751 N N . VAL A 1 96 ? -9.251 -8.777 -7.483 1.00 89.75 96 VAL A N 1
ATOM 752 C CA . VAL A 1 96 ? -10.174 -9.685 -8.186 1.00 89.75 96 VAL A CA 1
ATOM 753 C C . VAL A 1 96 ? -11.553 -9.061 -8.415 1.00 89.75 96 VAL A C 1
ATOM 755 O O . VAL A 1 96 ? -12.196 -9.347 -9.425 1.00 89.75 96 VAL A O 1
ATOM 758 N N . LEU A 1 97 ? -12.042 -8.222 -7.496 1.00 88.00 97 LEU A N 1
ATOM 759 C CA . LEU A 1 97 ? -13.374 -7.634 -7.625 1.00 88.00 97 LEU A CA 1
ATOM 760 C C . LEU A 1 97 ? -13.349 -6.391 -8.528 1.00 88.00 97 LEU A C 1
ATOM 762 O O . LEU A 1 97 ? -12.535 -5.493 -8.301 1.00 88.00 97 LEU A O 1
ATOM 766 N N . PRO A 1 98 ? -14.305 -6.249 -9.471 1.00 78.56 98 PRO A N 1
ATOM 767 C CA . PRO A 1 98 ? -14.453 -5.060 -10.313 1.00 78.56 98 PRO A CA 1
ATOM 768 C C . PRO A 1 98 ? -15.090 -3.900 -9.523 1.00 78.56 98 PRO A C 1
ATOM 770 O O . PRO A 1 98 ? -16.122 -3.350 -9.895 1.00 78.56 98 PRO A O 1
ATOM 773 N N . ALA A 1 99 ? -14.489 -3.553 -8.386 1.00 84.31 99 ALA A N 1
ATOM 774 C CA . ALA A 1 99 ? -14.958 -2.558 -7.427 1.00 84.31 99 ALA A CA 1
ATOM 775 C C . ALA A 1 99 ? -13.961 -1.393 -7.275 1.00 84.31 99 ALA A C 1
ATOM 777 O O . ALA A 1 99 ? -13.907 -0.755 -6.227 1.00 84.31 99 ALA A O 1
ATOM 778 N N . GLY A 1 100 ? -13.127 -1.145 -8.293 1.00 79.00 100 GLY A N 1
ATOM 779 C CA . GLY A 1 100 ? -12.177 -0.024 -8.315 1.00 79.00 100 GLY A CA 1
ATOM 780 C C . GLY A 1 100 ? -11.141 -0.056 -7.186 1.00 79.00 100 GLY A C 1
ATOM 781 O O . GLY A 1 100 ? -10.757 0.998 -6.688 1.00 79.00 100 GLY A O 1
ATOM 782 N N . GLY A 1 101 ? -10.739 -1.249 -6.733 1.00 80.19 101 GLY A N 1
ATOM 783 C CA . GLY A 1 101 ? -9.810 -1.400 -5.610 1.00 80.19 101 GLY A CA 1
ATOM 784 C C . GLY A 1 101 ? -10.407 -1.057 -4.240 1.00 80.19 101 GLY A C 1
ATOM 785 O O . GLY A 1 101 ? -9.641 -0.764 -3.326 1.00 80.19 101 GLY A O 1
ATOM 786 N N . PHE A 1 102 ? -11.744 -1.068 -4.114 1.00 83.19 102 PHE A N 1
ATOM 787 C CA . PHE A 1 102 ? -12.475 -0.909 -2.846 1.00 83.19 10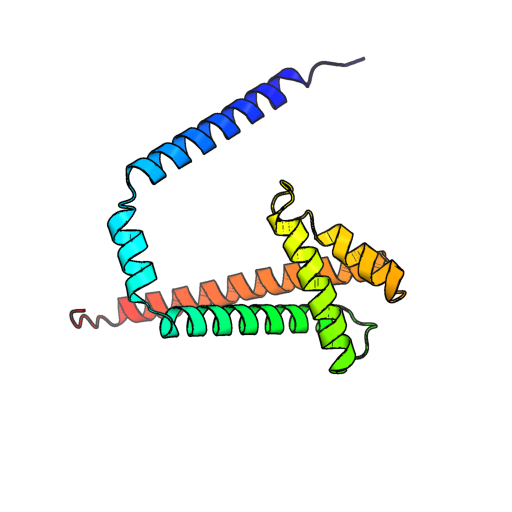2 PHE A CA 1
ATOM 788 C C . PHE A 1 102 ? -13.189 -2.190 -2.361 1.00 83.19 102 PHE A C 1
ATOM 790 O O . PHE A 1 102 ? -13.917 -2.180 -1.364 1.00 83.19 102 PHE A O 1
ATOM 797 N N . GLY A 1 103 ? -13.055 -3.298 -3.098 1.00 85.44 103 GLY A N 1
ATOM 798 C CA . GLY A 1 103 ? -13.770 -4.551 -2.820 1.00 85.44 103 GLY A CA 1
ATOM 799 C C . GLY A 1 103 ? -13.277 -5.287 -1.569 1.00 85.44 103 GLY A C 1
ATOM 800 O O . GLY A 1 103 ? -14.008 -6.074 -0.971 1.00 85.44 103 GLY A O 1
ATOM 801 N N . GLY A 1 104 ? -12.044 -5.021 -1.156 1.00 88.38 104 GLY A N 1
ATOM 802 C CA . GLY A 1 104 ? -11.341 -5.655 -0.051 1.00 88.38 104 GLY A CA 1
ATOM 803 C C . GLY A 1 104 ? -11.500 -4.941 1.286 1.00 88.38 104 GLY A C 1
ATOM 804 O O . GLY A 1 104 ? -11.330 -5.561 2.334 1.00 88.38 104 GLY A O 1
ATOM 805 N N . GLU A 1 105 ? -11.846 -3.657 1.295 1.00 90.50 105 GLU A N 1
ATOM 806 C CA . GLU A 1 105 ? -12.037 -2.844 2.498 1.00 90.50 105 GLU A CA 1
ATOM 807 C C . GLU A 1 105 ? -13.136 -3.408 3.419 1.00 90.50 105 GLU A C 1
ATOM 809 O O . GLU A 1 105 ? -12.868 -3.567 4.617 1.00 90.50 105 GLU A O 1
ATOM 814 N N . PRO A 1 106 ? -14.327 -3.807 2.918 1.00 88.38 106 PRO A N 1
ATOM 815 C CA . PRO A 1 106 ? -15.326 -4.483 3.744 1.00 88.38 106 PRO A CA 1
ATOM 816 C C . PRO A 1 106 ? -14.809 -5.810 4.307 1.00 88.38 106 PRO A C 1
ATOM 818 O O . PRO A 1 106 ? -15.059 -6.126 5.470 1.00 88.38 106 PRO A O 1
ATOM 821 N N . ILE A 1 107 ? -14.040 -6.566 3.516 1.00 90.62 107 ILE A N 1
ATOM 822 C CA . ILE A 1 107 ? -13.471 -7.854 3.931 1.00 90.62 107 ILE A CA 1
ATOM 823 C C . ILE A 1 107 ? -12.485 -7.659 5.086 1.00 90.62 107 ILE A C 1
ATOM 825 O O . ILE A 1 107 ? -12.574 -8.366 6.089 1.00 90.62 107 ILE A O 1
ATOM 829 N N . LYS A 1 108 ? -11.605 -6.654 5.005 1.00 90.00 108 LYS A N 1
ATOM 830 C CA . LYS A 1 108 ? -10.673 -6.293 6.088 1.00 90.00 108 LYS A CA 1
ATOM 831 C C . LYS A 1 108 ? -11.423 -5.975 7.386 1.00 90.00 108 LYS A C 1
ATOM 833 O O . LYS A 1 108 ? -11.071 -6.506 8.440 1.00 90.00 108 LYS A O 1
ATOM 838 N N . ALA A 1 109 ? -12.487 -5.170 7.314 1.00 87.62 109 ALA A N 1
ATOM 839 C CA . ALA A 1 109 ? -13.300 -4.815 8.479 1.00 87.62 109 ALA A CA 1
ATOM 840 C C . ALA A 1 109 ? -14.046 -6.026 9.076 1.00 87.62 109 ALA A C 1
ATOM 842 O O . ALA A 1 109 ? -14.076 -6.196 10.297 1.00 87.62 109 ALA A O 1
ATOM 843 N N . VAL A 1 110 ? -14.602 -6.902 8.230 1.00 88.81 110 VAL A N 1
ATOM 844 C CA . VAL A 1 110 ? -15.268 -8.145 8.657 1.00 88.81 110 VAL A CA 1
ATOM 845 C C . VAL A 1 110 ? -14.284 -9.107 9.319 1.00 88.81 110 VAL A C 1
ATOM 847 O O . VAL A 1 110 ? -14.602 -9.662 10.370 1.00 88.81 110 VAL A O 1
ATOM 850 N N . LEU A 1 111 ? -13.084 -9.289 8.761 1.00 88.81 111 LEU A N 1
ATOM 851 C CA . LEU A 1 111 ? -12.061 -10.170 9.333 1.00 88.81 111 LEU A CA 1
ATOM 852 C C . LEU A 1 111 ? -11.582 -9.671 10.702 1.00 88.81 111 LEU A C 1
ATOM 854 O O . LEU A 1 111 ? -11.511 -10.457 11.649 1.00 88.81 111 LEU A O 1
ATOM 858 N N . LEU A 1 112 ? -11.341 -8.363 10.836 1.00 87.31 112 LEU A N 1
ATOM 859 C CA . LEU A 1 112 ? -11.005 -7.727 12.112 1.00 87.31 112 LEU A CA 1
ATOM 860 C C . LEU A 1 112 ? -12.114 -7.918 13.159 1.00 87.31 112 LEU A C 1
ATOM 862 O O . LEU A 1 112 ? -11.828 -8.244 14.314 1.00 87.31 112 LEU A O 1
ATOM 866 N N . LYS A 1 113 ? -13.386 -7.793 12.763 1.00 86.12 113 LYS A N 1
ATOM 867 C CA . LYS A 1 113 ? -14.514 -7.994 13.681 1.00 86.12 113 LYS A CA 1
ATOM 868 C C . LYS A 1 113 ? -14.696 -9.451 14.086 1.00 86.12 113 LYS A C 1
ATOM 870 O O . LYS A 1 113 ? -14.827 -9.739 15.275 1.00 86.12 113 LYS A O 1
ATOM 875 N N . ARG A 1 114 ? -14.735 -10.356 13.107 1.00 83.56 114 ARG A N 1
ATOM 876 C CA . ARG A 1 114 ? -15.098 -11.766 13.301 1.00 83.56 114 ARG A CA 1
ATOM 877 C C . ARG A 1 114 ? -14.017 -12.553 14.033 1.00 83.56 114 ARG A C 1
ATOM 879 O O . ARG A 1 114 ? -14.354 -13.405 14.845 1.00 83.56 114 ARG A O 1
ATOM 886 N N . HIS A 1 115 ? -12.746 -12.273 13.754 1.00 81.44 115 HIS A N 1
ATOM 887 C CA . HIS A 1 115 ? -11.631 -13.055 14.295 1.00 81.44 115 HIS A CA 1
ATOM 888 C C . HIS A 1 115 ? -10.873 -12.354 15.425 1.00 81.44 115 HIS A C 1
ATOM 890 O O . HIS A 1 115 ? -10.163 -13.023 16.172 1.00 81.44 115 HIS A O 1
ATOM 896 N N . HIS A 1 116 ? -11.024 -11.033 15.575 1.00 79.75 116 HIS A N 1
ATOM 897 C CA . HIS A 1 116 ? -10.192 -10.238 16.487 1.00 79.75 116 HIS A CA 1
ATOM 898 C C . HIS A 1 116 ? -10.983 -9.249 17.358 1.00 79.75 116 HIS A C 1
ATOM 900 O O . HIS A 1 116 ? -10.382 -8.419 18.032 1.00 79.75 116 HIS A O 1
ATOM 906 N N . ALA A 1 117 ? -12.319 -9.342 17.368 1.00 78.56 117 ALA A N 1
ATOM 907 C CA . ALA A 1 117 ? -13.239 -8.545 18.190 1.00 78.56 117 ALA A CA 1
ATOM 908 C C . ALA A 1 117 ? -13.167 -7.010 18.015 1.00 78.56 117 ALA A C 1
ATOM 910 O O . ALA A 1 117 ? -13.863 -6.281 18.727 1.00 78.56 117 ALA A O 1
ATOM 911 N N . VAL A 1 118 ? -12.422 -6.507 17.027 1.00 81.56 118 VAL A N 1
ATOM 912 C CA . VAL A 1 118 ? -12.351 -5.075 16.692 1.00 81.56 118 VAL A CA 1
ATOM 913 C C . VAL A 1 118 ? -13.710 -4.610 16.171 1.00 81.56 118 VAL A C 1
ATOM 915 O O . VAL A 1 118 ? -14.319 -5.259 15.326 1.00 81.56 118 VAL A O 1
ATOM 918 N N . SER A 1 119 ? -14.241 -3.498 16.681 1.00 85.06 119 SER A N 1
ATOM 919 C CA . SER A 1 119 ? -15.559 -3.014 16.247 1.00 85.06 119 SER A CA 1
ATOM 920 C C . SER A 1 119 ? -15.551 -2.582 14.773 1.00 85.06 119 SER A C 1
ATOM 922 O O . SER A 1 119 ? -14.543 -2.078 14.287 1.00 85.06 119 SER A O 1
ATOM 924 N N . TYR A 1 120 ? -16.682 -2.707 14.061 1.00 84.38 120 TYR A N 1
ATOM 925 C CA . TYR A 1 120 ? -16.774 -2.225 12.674 1.00 84.38 120 TYR A CA 1
ATOM 926 C C . TYR A 1 120 ? -16.419 -0.743 12.557 1.00 84.38 120 TYR A C 1
ATOM 928 O O . TYR A 1 120 ? -15.672 -0.382 11.662 1.00 84.38 120 TYR A O 1
ATOM 936 N N . ARG A 1 121 ? -16.894 0.088 13.496 1.00 86.06 121 ARG A N 1
ATOM 937 C CA . ARG A 1 121 ? -16.590 1.526 13.554 1.00 86.06 121 ARG A CA 1
ATOM 938 C C . ARG A 1 121 ? -15.090 1.797 13.608 1.00 86.06 121 ARG A C 1
ATOM 940 O O . ARG A 1 121 ? -14.608 2.735 12.991 1.00 86.06 121 ARG A O 1
ATOM 947 N N . GLU A 1 122 ? -14.365 1.001 14.377 1.00 85.44 122 GLU A N 1
ATOM 948 C CA . GLU A 1 122 ? -12.926 1.159 14.541 1.00 85.44 122 GLU A CA 1
ATOM 949 C C . GLU A 1 122 ? -12.148 0.610 13.346 1.00 85.44 122 GLU A C 1
ATOM 951 O O . GLU A 1 122 ? -11.239 1.273 12.859 1.00 85.44 122 GLU A O 1
ATOM 956 N N . GLY A 1 123 ? -12.537 -0.560 12.832 1.00 85.06 123 GLY A N 1
ATOM 957 C CA . GLY A 1 123 ? -11.933 -1.133 11.631 1.00 85.06 123 GLY A CA 1
ATOM 958 C C . GLY A 1 123 ? -12.129 -0.243 10.403 1.00 85.06 123 GLY A C 1
ATOM 959 O O . GLY A 1 123 ? -11.205 -0.064 9.620 1.00 85.06 123 GLY A O 1
ATOM 960 N N . THR A 1 124 ? -13.302 0.373 10.238 1.00 87.06 124 THR A N 1
ATOM 961 C CA . THR A 1 124 ? -13.524 1.334 9.150 1.00 87.06 124 THR A CA 1
ATOM 962 C C . THR A 1 124 ? -12.767 2.637 9.383 1.00 87.06 124 THR A C 1
ATOM 964 O O . THR A 1 124 ? -12.162 3.152 8.445 1.00 87.06 124 THR A O 1
ATOM 967 N N . ALA A 1 125 ? -12.732 3.150 10.619 1.00 89.44 125 ALA A N 1
ATOM 968 C CA . ALA A 1 125 ? -11.956 4.343 10.950 1.00 89.44 125 ALA A CA 1
ATOM 969 C C . ALA A 1 125 ? -10.455 4.154 10.680 1.00 89.44 125 ALA A C 1
ATOM 971 O O . ALA A 1 125 ? -9.835 5.049 10.112 1.00 89.44 125 ALA A O 1
ATOM 972 N N . SER A 1 126 ? -9.879 2.992 11.013 1.00 90.56 126 SER A N 1
ATOM 973 C CA . SER A 1 126 ? -8.464 2.702 10.747 1.00 90.56 126 SER A CA 1
ATOM 974 C C . SER A 1 126 ? -8.162 2.595 9.251 1.00 90.56 126 SER A C 1
ATOM 976 O O . SER A 1 126 ? -7.117 3.062 8.806 1.00 90.56 126 SER A O 1
ATOM 978 N N . ILE A 1 127 ? -9.080 2.030 8.457 1.00 89.19 127 ILE A N 1
ATOM 979 C CA . ILE A 1 127 ? -8.960 1.971 6.992 1.00 89.19 127 ILE A CA 1
ATOM 980 C C . ILE A 1 127 ? -8.978 3.381 6.391 1.00 89.19 127 ILE A C 1
ATOM 982 O O . ILE A 1 127 ? -8.127 3.700 5.559 1.00 89.19 127 ILE A O 1
ATOM 986 N N . ILE A 1 128 ? -9.918 4.232 6.819 1.00 91.75 128 ILE A N 1
ATOM 987 C CA . ILE A 1 128 ? -10.005 5.625 6.355 1.00 91.75 128 ILE A CA 1
ATOM 988 C C . ILE A 1 128 ? -8.737 6.385 6.746 1.00 91.75 128 ILE A C 1
ATOM 990 O O . ILE A 1 128 ? -8.132 7.035 5.897 1.00 91.75 128 ILE A O 1
ATOM 994 N N . LEU A 1 129 ? -8.302 6.261 8.003 1.00 92.81 129 LEU A N 1
ATOM 995 C CA . LEU A 1 129 ? -7.081 6.890 8.498 1.00 92.81 129 LEU A CA 1
ATOM 996 C C . LEU A 1 129 ? -5.863 6.470 7.670 1.00 92.81 129 LEU A C 1
ATOM 998 O O . LEU A 1 129 ? -5.128 7.333 7.199 1.00 92.81 129 LEU A O 1
ATOM 1002 N N . ALA A 1 130 ? -5.682 5.169 7.435 1.00 90.69 130 ALA A N 1
ATOM 1003 C CA . ALA A 1 130 ? -4.563 4.658 6.651 1.00 90.69 130 ALA A CA 1
ATOM 1004 C C . ALA A 1 130 ? -4.568 5.195 5.214 1.00 90.69 130 ALA A C 1
ATOM 1006 O O . ALA A 1 130 ? -3.528 5.625 4.719 1.00 90.69 130 ALA A O 1
ATOM 1007 N N . ARG A 1 131 ? -5.732 5.243 4.551 1.00 89.88 131 ARG A N 1
ATOM 1008 C CA . ARG A 1 131 ? -5.826 5.787 3.189 1.00 89.88 131 ARG A CA 1
ATOM 1009 C C . ARG A 1 131 ? -5.539 7.290 3.156 1.00 89.88 131 ARG A C 1
ATOM 1011 O O . ARG A 1 131 ? -4.833 7.740 2.260 1.00 89.88 131 ARG A O 1
ATOM 1018 N N . THR A 1 132 ? -6.016 8.053 4.137 1.00 93.25 132 THR A N 1
ATOM 1019 C CA . THR A 1 132 ? -5.722 9.489 4.251 1.00 93.25 132 THR A CA 1
ATOM 1020 C C . THR A 1 132 ? -4.235 9.745 4.485 1.00 93.25 132 THR A C 1
ATOM 1022 O O . THR A 1 132 ? -3.648 10.575 3.798 1.00 93.25 132 THR A O 1
ATOM 1025 N N . VAL A 1 133 ? -3.604 9.006 5.403 1.00 92.62 133 VAL A N 1
ATOM 1026 C CA . VAL A 1 133 ? -2.159 9.108 5.663 1.00 92.62 133 VAL A CA 1
ATOM 1027 C C . VAL A 1 133 ? -1.359 8.757 4.410 1.00 92.62 133 VAL A C 1
ATOM 1029 O O . VAL A 1 133 ? -0.440 9.491 4.060 1.00 92.62 133 VAL A O 1
ATOM 1032 N N . ASN A 1 134 ? -1.743 7.697 3.694 1.00 91.50 134 ASN A N 1
ATOM 1033 C CA . ASN A 1 134 ? -1.098 7.321 2.438 1.00 91.50 134 ASN A CA 1
ATOM 1034 C C . ASN A 1 134 ? -1.224 8.419 1.368 1.00 91.50 134 ASN A C 1
ATOM 1036 O O . ASN A 1 134 ? -0.243 8.750 0.711 1.00 91.50 134 ASN A O 1
ATOM 1040 N N . LEU A 1 135 ? -2.407 9.028 1.218 1.00 93.75 135 LEU A N 1
ATOM 1041 C CA . LEU A 1 135 ? -2.617 10.131 0.273 1.00 93.75 135 LEU A CA 1
ATOM 1042 C C . LEU A 1 135 ? -1.768 11.359 0.624 1.00 93.75 135 LEU A C 1
ATOM 1044 O O . LEU A 1 135 ? -1.144 11.937 -0.262 1.00 93.75 135 LEU A O 1
ATOM 1048 N N . ILE A 1 136 ? -1.703 11.735 1.904 1.00 95.56 136 ILE A N 1
ATOM 1049 C CA . ILE A 1 136 ? -0.850 12.840 2.364 1.00 95.56 136 ILE A CA 1
ATOM 1050 C C . ILE A 1 136 ? 0.623 12.518 2.089 1.00 95.56 136 ILE A C 1
ATOM 1052 O O . ILE A 1 136 ? 1.341 13.357 1.549 1.00 95.56 136 ILE A O 1
ATOM 1056 N N . GLY A 1 137 ? 1.061 11.296 2.406 1.00 94.06 137 GLY A N 1
ATOM 1057 C CA . GLY A 1 137 ? 2.418 10.828 2.131 1.00 94.06 137 GLY A CA 1
ATOM 1058 C C . GLY A 1 137 ? 2.766 10.895 0.645 1.00 94.06 137 GLY A C 1
ATOM 1059 O O . GLY A 1 137 ? 3.825 11.410 0.297 1.00 94.06 137 GLY A O 1
ATOM 1060 N N . LEU A 1 138 ? 1.854 10.464 -0.232 1.00 94.69 138 LEU A N 1
ATOM 1061 C CA . LEU A 1 138 ? 2.030 10.529 -1.682 1.00 94.69 138 LEU A CA 1
ATOM 1062 C C . LEU A 1 138 ? 2.159 11.973 -2.177 1.00 94.69 138 LEU A C 1
ATOM 1064 O O . LEU A 1 138 ? 3.041 12.262 -2.981 1.00 94.69 138 LEU A O 1
ATOM 1068 N N . VAL A 1 139 ? 1.320 12.888 -1.679 1.00 97.12 139 VAL A N 1
ATOM 1069 C CA . VAL A 1 139 ? 1.396 14.314 -2.031 1.00 97.12 139 VAL A CA 1
ATOM 1070 C C . VAL A 1 139 ? 2.735 14.908 -1.597 1.00 97.12 139 VAL A C 1
ATOM 1072 O O . VAL A 1 139 ? 3.394 15.565 -2.397 1.00 97.12 139 VAL A O 1
ATOM 1075 N N . VAL A 1 140 ? 3.174 14.650 -0.362 1.00 97.06 140 VAL A N 1
ATOM 1076 C CA . VAL A 1 140 ? 4.467 15.141 0.139 1.00 97.06 140 VAL A CA 1
ATOM 1077 C C . VAL A 1 140 ? 5.626 14.560 -0.671 1.00 97.06 140 VAL A C 1
ATOM 1079 O O . VAL A 1 140 ? 6.502 15.307 -1.099 1.00 97.06 140 VAL A O 1
ATOM 1082 N N . PHE A 1 141 ? 5.617 13.251 -0.929 1.00 95.75 141 PHE A N 1
ATOM 1083 C CA . PHE A 1 141 ? 6.641 12.584 -1.732 1.00 95.75 141 PHE A CA 1
ATOM 1084 C C . PHE A 1 141 ? 6.717 13.162 -3.150 1.00 95.75 141 PHE A C 1
ATOM 1086 O O . PHE A 1 141 ? 7.803 13.476 -3.635 1.00 95.75 141 PHE A O 1
ATOM 1093 N N . MET A 1 142 ? 5.562 13.374 -3.786 1.00 96.81 142 MET A N 1
ATOM 1094 C CA . MET A 1 142 ? 5.465 13.992 -5.106 1.00 96.81 142 MET A CA 1
ATOM 1095 C C . MET A 1 142 ? 6.031 15.417 -5.112 1.00 96.81 142 MET A C 1
ATOM 1097 O O . MET A 1 142 ? 6.791 15.763 -6.013 1.00 96.81 142 MET A O 1
ATOM 1101 N N . LEU A 1 143 ? 5.708 16.237 -4.105 1.00 97.31 143 LEU A N 1
ATOM 1102 C CA . LEU A 1 143 ? 6.236 17.600 -3.988 1.00 97.31 143 LEU A CA 1
ATOM 1103 C C . LEU A 1 143 ? 7.757 17.610 -3.819 1.00 97.31 143 LEU A C 1
ATOM 1105 O O . LEU A 1 143 ? 8.435 18.386 -4.486 1.00 97.31 143 LEU A O 1
ATOM 1109 N N . VAL A 1 144 ? 8.304 16.731 -2.976 1.00 96.75 144 VAL A N 1
ATOM 1110 C CA . VAL A 1 144 ? 9.759 16.593 -2.811 1.00 96.75 144 VAL A CA 1
ATOM 1111 C C . VAL A 1 144 ? 10.412 16.181 -4.128 1.00 96.75 144 VAL A C 1
ATOM 1113 O O . VAL A 1 144 ? 11.391 16.802 -4.534 1.00 96.75 144 VAL A O 1
ATOM 1116 N N . GLY A 1 145 ? 9.851 15.192 -4.829 1.00 94.75 145 GLY A N 1
ATOM 1117 C CA . GLY A 1 145 ? 10.341 14.773 -6.143 1.00 94.75 145 GLY A CA 1
ATOM 1118 C C . GLY A 1 145 ? 10.348 15.917 -7.159 1.00 94.75 145 GLY A C 1
ATOM 1119 O O . GLY A 1 145 ? 11.338 16.106 -7.860 1.00 94.75 145 GLY A O 1
ATOM 1120 N N . LEU A 1 146 ? 9.290 16.734 -7.185 1.00 95.31 146 LEU A N 1
ATOM 1121 C CA . LEU A 1 146 ? 9.197 17.893 -8.071 1.00 95.31 146 LEU A CA 1
ATOM 1122 C C . LEU A 1 146 ? 10.219 18.982 -7.720 1.00 95.31 146 LEU A C 1
ATOM 1124 O O . LEU A 1 146 ? 10.816 19.565 -8.620 1.00 95.31 146 LEU A O 1
ATOM 1128 N N . ILE A 1 147 ? 10.448 19.244 -6.430 1.00 95.44 147 ILE A N 1
ATOM 1129 C CA . ILE A 1 147 ? 11.462 20.205 -5.971 1.00 95.44 147 ILE A CA 1
ATOM 1130 C C . ILE A 1 147 ? 12.863 19.738 -6.374 1.00 95.44 147 ILE A C 1
ATOM 1132 O O . ILE A 1 147 ? 13.654 20.538 -6.869 1.00 95.44 147 ILE A O 1
ATOM 1136 N N . LEU A 1 148 ? 13.167 18.450 -6.191 1.00 93.06 148 LEU A N 1
ATOM 1137 C CA . LEU A 1 148 ? 14.451 17.871 -6.589 1.00 93.06 148 LEU A CA 1
ATOM 1138 C C . LEU A 1 148 ? 14.647 17.927 -8.107 1.00 93.06 148 LEU A C 1
ATOM 1140 O O . LEU A 1 148 ? 15.725 18.306 -8.559 1.00 93.06 148 LEU A O 1
ATOM 1144 N N . LEU A 1 149 ? 13.605 17.611 -8.881 1.00 92.62 149 LEU A N 1
ATOM 1145 C CA . LEU A 1 149 ? 13.628 17.718 -10.338 1.00 92.62 149 LEU A CA 1
ATOM 1146 C C . LEU A 1 149 ? 13.857 19.168 -10.780 1.00 92.62 149 LEU A C 1
ATOM 1148 O O . LEU A 1 149 ? 14.773 19.434 -11.545 1.00 92.62 149 LEU A O 1
ATOM 1152 N N . ALA A 1 150 ? 13.092 20.124 -10.250 1.00 89.94 150 ALA A N 1
ATOM 1153 C CA . ALA A 1 150 ? 13.258 21.537 -10.582 1.00 89.94 150 ALA A CA 1
ATOM 1154 C C . ALA A 1 150 ? 14.655 22.057 -10.202 1.00 89.94 150 ALA A C 1
ATOM 1156 O O . ALA A 1 150 ? 15.283 22.767 -10.982 1.00 89.94 150 ALA A O 1
ATOM 1157 N N . GLY A 1 151 ? 15.175 21.667 -9.035 1.00 86.50 151 GLY A N 1
ATOM 1158 C CA . GLY A 1 151 ? 16.540 21.993 -8.622 1.00 86.50 151 GLY A CA 1
ATOM 1159 C C . GLY A 1 151 ? 17.606 21.397 -9.548 1.00 86.50 151 GLY A C 1
ATOM 1160 O O . GLY A 1 151 ? 18.625 22.040 -9.794 1.00 86.50 151 GLY A O 1
ATOM 1161 N N . HIS A 1 152 ? 17.363 20.203 -10.095 1.00 81.25 152 HIS A N 1
ATOM 1162 C CA . HIS A 1 152 ? 18.231 19.574 -11.088 1.00 81.25 152 HIS A CA 1
ATOM 1163 C C . HIS A 1 152 ? 18.218 20.333 -12.427 1.00 81.25 152 HIS A C 1
ATOM 1165 O O . HIS A 1 152 ? 19.286 20.651 -12.950 1.00 81.25 152 HIS A O 1
ATOM 1171 N N . GLU A 1 153 ? 17.038 20.699 -12.936 1.00 77.62 153 GLU A N 1
ATOM 1172 C CA . GLU A 1 153 ? 16.881 21.463 -14.186 1.00 77.62 153 GLU A CA 1
ATOM 1173 C C . GLU A 1 153 ? 17.529 22.857 -14.106 1.00 77.62 153 GLU A C 1
ATOM 1175 O O . GLU A 1 153 ? 18.214 23.294 -15.030 1.00 77.62 153 GLU A O 1
ATOM 1180 N N . ILE A 1 154 ? 17.384 23.546 -12.968 1.00 73.94 154 ILE A N 1
ATOM 1181 C CA . ILE A 1 154 ? 17.984 24.871 -12.731 1.00 73.94 154 ILE A CA 1
ATOM 1182 C C . ILE A 1 154 ? 19.519 24.775 -12.578 1.00 73.94 154 ILE A C 1
ATOM 1184 O O . ILE A 1 154 ? 20.233 25.747 -12.826 1.00 73.94 154 ILE A O 1
ATOM 1188 N N . GLY A 1 155 ? 20.044 23.603 -12.198 1.00 69.38 155 GLY A N 1
ATOM 1189 C CA . GLY A 1 155 ? 21.470 23.343 -11.977 1.00 69.38 155 GLY A CA 1
ATOM 1190 C C . GLY A 1 155 ? 22.303 23.033 -13.231 1.00 69.38 155 GLY A C 1
ATOM 1191 O O . GLY A 1 155 ? 23.525 22.935 -13.119 1.00 69.38 155 GLY A O 1
ATOM 1192 N N . GLY A 1 156 ? 21.687 22.876 -14.411 1.00 63.09 156 GLY A N 1
ATOM 1193 C CA . GLY A 1 156 ? 22.376 22.856 -15.713 1.00 63.09 156 GLY A CA 1
ATOM 1194 C C . GLY A 1 156 ? 23.436 21.761 -15.934 1.00 63.09 156 GLY A C 1
ATOM 1195 O O . GLY A 1 156 ? 24.355 21.956 -16.730 1.00 63.09 156 GLY A O 1
ATOM 1196 N N . ARG A 1 157 ? 23.361 20.614 -15.249 1.00 58.22 157 ARG A N 1
ATOM 1197 C CA . ARG A 1 157 ? 24.323 19.507 -15.413 1.00 58.22 157 ARG A CA 1
ATOM 1198 C C . ARG A 1 157 ? 23.862 18.512 -16.482 1.00 58.22 157 ARG A C 1
ATOM 1200 O O . ARG A 1 157 ? 23.309 17.464 -16.174 1.00 58.22 157 ARG A O 1
ATOM 1207 N N . TYR A 1 158 ? 24.158 18.821 -17.741 1.00 64.00 158 TYR A N 1
ATOM 1208 C CA . TYR A 1 158 ? 24.073 17.855 -18.837 1.00 64.00 158 TYR A CA 1
ATOM 1209 C C . TYR A 1 158 ? 25.379 17.053 -18.925 1.00 64.00 158 TYR A C 1
ATOM 1211 O O . TYR A 1 158 ? 26.350 17.490 -19.539 1.00 64.00 158 TYR A O 1
ATOM 1219 N N . GLY A 1 159 ? 25.416 15.885 -18.283 1.00 54.00 159 GLY A N 1
ATOM 1220 C CA . GLY A 1 159 ? 26.288 14.785 -18.701 1.00 54.00 159 GLY A CA 1
ATOM 1221 C C . GLY A 1 159 ? 25.465 13.841 -19.583 1.00 54.00 159 GLY A C 1
ATOM 1222 O O . GLY A 1 159 ? 24.329 13.556 -19.204 1.00 54.00 159 GLY A O 1
ATOM 1223 N N . PRO A 1 160 ? 25.960 13.402 -20.753 1.00 51.91 160 PRO A N 1
ATOM 1224 C CA . PRO A 1 160 ? 25.204 12.504 -21.617 1.00 51.91 160 PRO A CA 1
ATOM 1225 C C . PRO A 1 160 ? 25.007 11.156 -20.911 1.00 51.91 160 PRO A C 1
ATOM 1227 O O . PRO A 1 160 ? 25.974 10.584 -20.401 1.00 51.91 160 PRO A O 1
ATOM 1230 N N . PHE A 1 161 ? 23.755 10.698 -20.858 1.00 51.66 161 PHE A N 1
ATOM 1231 C CA . PHE A 1 161 ? 23.423 9.295 -20.617 1.00 51.66 161 PHE A CA 1
ATOM 1232 C C . PHE A 1 161 ? 23.779 8.465 -21.851 1.00 51.66 161 PHE A C 1
ATOM 1234 O O . PHE A 1 161 ? 23.567 8.981 -22.975 1.00 51.66 161 PHE A O 1
#

pLDDT: mean 87.42, std 11.03, range [44.06, 97.31]

Foldseek 3Di:
DDDDDPPVVVVVVVVVVVVVVVVVVVVVVPDDPVVVVCVVCVCPPVNVVVVVVVVVVVLLVLLLLLVVLLPPDDPDPVVSVVSSVLVVQLQVLLVPDPPVSCRSLVSSLCCCCVPPVRHSVRSNSSVVVSVVVVVVVVVVVVVVVVVVVVVVVVVPDDDDD

Secondary structure (DSSP, 8-state):
----SHHHHHHHHHHHHHHHHHHHHHHHHH--HHHHHHHHHHTHHHHHHHHHHHHHHHHHHHHHHHHHH-TTS---HHHHHHHHHHHHHHHHHHHHSTTTT-SSHHHHHHHHHHHH---HHHHHHHHHHHHHHHHHHHHHHHHHHHHHHHHHHHTT-----

Sequence (161 aa):
MTTAGRPVTRFLSWLYIGLGVALL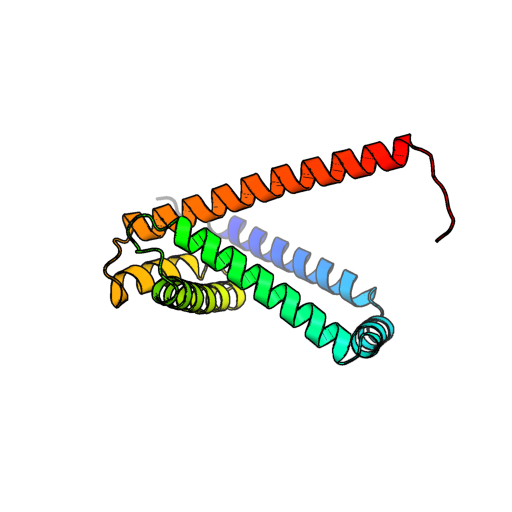AWVVAEVDFDAALAAVLGMGWQGLAAAFAIYLAAFYIDSLSWHLAILRLPLTPRWSYIVWRIRMVGEAFNTVLPAGGFGGEPIKAVLLKRHHAVSYREGTASIILARTVNLIGLVVFMLVGLILLAGHEIGGRYGPF

Radius of gyration: 22.07 Å; chains: 1; bounding box: 70×39×52 Å